Protein AF-A0A928DD08-F1 (afdb_monomer_lite)

Structure (mmCIF, N/CA/C/O backbone):
data_AF-A0A928DD08-F1
#
_entry.id   AF-A0A928DD08-F1
#
loop_
_atom_site.group_PDB
_atom_site.id
_atom_site.type_symbol
_atom_site.label_atom_id
_atom_site.label_alt_id
_atom_site.label_comp_id
_atom_site.label_asym_id
_atom_site.label_entity_id
_atom_site.label_seq_id
_atom_site.pdbx_PDB_ins_code
_atom_site.Cartn_x
_atom_site.Cartn_y
_atom_site.Cartn_z
_atom_site.occupancy
_atom_site.B_iso_or_equiv
_atom_site.auth_seq_id
_atom_site.auth_comp_id
_atom_site.auth_asym_id
_atom_site.auth_atom_id
_atom_site.pdbx_PDB_model_num
ATOM 1 N N . MET A 1 1 ? 65.659 38.215 -66.367 1.00 50.38 1 MET A N 1
ATOM 2 C CA . MET A 1 1 ? 64.239 37.956 -66.703 1.00 50.38 1 MET A CA 1
ATOM 3 C C . MET A 1 1 ? 63.686 36.902 -65.748 1.00 50.38 1 MET A C 1
ATOM 5 O O . MET A 1 1 ? 64.280 35.831 -65.693 1.00 50.38 1 MET A O 1
ATOM 9 N N . PRO A 1 2 ? 62.634 37.172 -64.952 1.00 56.41 2 PRO A N 1
ATOM 10 C CA . PRO A 1 2 ? 62.111 36.188 -64.003 1.00 56.41 2 PRO A CA 1
ATOM 11 C C . PRO A 1 2 ? 61.145 35.198 -64.681 1.00 56.41 2 PRO A C 1
ATOM 13 O O . PRO A 1 2 ? 60.232 35.598 -65.403 1.00 56.41 2 PRO A O 1
ATOM 16 N N . LYS A 1 3 ? 61.335 33.893 -64.435 1.00 54.06 3 LYS A N 1
ATOM 17 C CA . LYS A 1 3 ? 60.410 32.819 -64.839 1.00 54.06 3 LYS A CA 1
ATOM 18 C C . LYS A 1 3 ? 59.189 32.814 -63.911 1.00 54.06 3 LYS A C 1
ATOM 20 O O . LYS A 1 3 ? 59.331 32.631 -62.706 1.00 54.06 3 LYS A O 1
ATOM 25 N N . ARG A 1 4 ? 57.988 32.979 -64.480 1.00 55.28 4 ARG A N 1
ATOM 26 C CA . ARG A 1 4 ? 56.705 32.749 -63.792 1.00 55.28 4 ARG A CA 1
ATOM 27 C C . ARG A 1 4 ? 56.568 31.263 -63.454 1.00 55.28 4 ARG A C 1
ATOM 29 O O . ARG A 1 4 ? 56.527 30.432 -64.356 1.00 55.28 4 ARG A O 1
ATOM 36 N N . ILE A 1 5 ? 56.458 30.950 -62.169 1.00 58.19 5 ILE A N 1
ATOM 37 C CA . ILE A 1 5 ? 56.041 29.632 -61.683 1.00 58.19 5 ILE A CA 1
ATOM 38 C C . ILE A 1 5 ? 54.526 29.541 -61.906 1.00 58.19 5 ILE A C 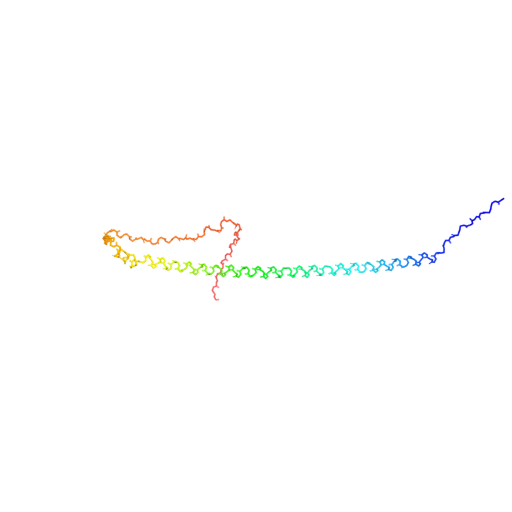1
ATOM 40 O O . ILE A 1 5 ? 53.764 30.332 -61.350 1.00 58.19 5 ILE A O 1
ATOM 44 N N . SER A 1 6 ? 54.090 28.633 -62.777 1.00 59.03 6 SER A N 1
ATOM 45 C CA . SER A 1 6 ? 52.675 28.344 -62.999 1.00 59.03 6 SER A CA 1
ATOM 46 C C . SER A 1 6 ? 52.091 27.612 -61.790 1.00 59.03 6 SER A C 1
ATOM 48 O O . SER A 1 6 ? 52.703 26.712 -61.216 1.00 59.03 6 SER A O 1
ATOM 50 N N . SER A 1 7 ? 50.891 28.021 -61.383 1.00 62.44 7 SER A N 1
ATOM 51 C CA . SER A 1 7 ? 50.151 27.429 -60.275 1.00 62.44 7 SER A CA 1
ATOM 52 C C . SER A 1 7 ? 49.727 25.998 -60.612 1.00 62.44 7 SER A C 1
ATOM 54 O O . SER A 1 7 ? 48.925 25.753 -61.515 1.00 62.44 7 SER A O 1
ATOM 56 N N . ILE A 1 8 ? 50.259 25.037 -59.861 1.00 64.25 8 ILE A N 1
ATOM 57 C CA . ILE A 1 8 ? 49.841 23.636 -59.909 1.00 64.25 8 ILE A CA 1
ATOM 58 C C . ILE A 1 8 ? 48.438 23.564 -59.293 1.00 64.25 8 ILE A C 1
ATOM 60 O O . ILE A 1 8 ? 48.284 23.586 -58.072 1.00 64.25 8 ILE A O 1
ATOM 64 N N . LYS A 1 9 ? 47.391 23.519 -60.127 1.00 64.62 9 LYS A N 1
ATOM 65 C CA . LYS A 1 9 ? 46.029 23.234 -59.652 1.00 64.62 9 LYS A CA 1
ATOM 66 C C . LYS A 1 9 ? 45.977 21.789 -59.135 1.00 64.62 9 LYS A C 1
ATOM 68 O O . LYS A 1 9 ? 46.362 20.878 -59.872 1.00 64.62 9 LYS A O 1
ATOM 73 N N . PRO A 1 10 ? 45.500 21.542 -57.902 1.00 59.12 10 PRO A N 1
ATOM 74 C CA . PRO A 1 10 ? 45.360 20.186 -57.394 1.00 59.12 10 PRO A CA 1
ATOM 75 C C . PRO A 1 10 ? 44.323 19.403 -58.212 1.00 59.12 10 PRO A C 1
ATOM 77 O O . PRO A 1 10 ? 43.283 19.922 -58.615 1.00 59.12 10 PRO A O 1
ATOM 80 N N . ARG A 1 11 ? 44.632 18.129 -58.458 1.00 55.44 11 ARG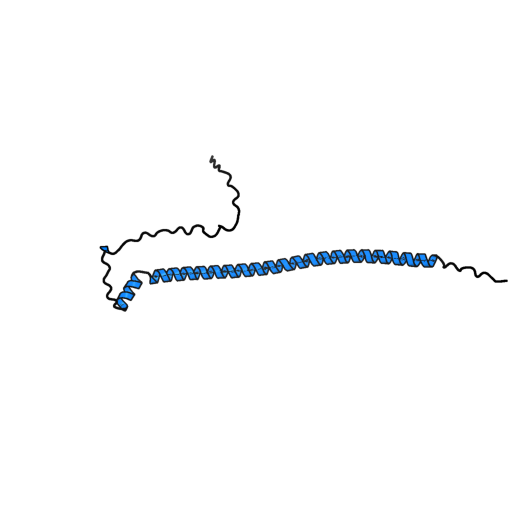 A N 1
ATOM 81 C CA . ARG A 1 11 ? 43.861 17.178 -59.270 1.00 55.44 11 ARG A CA 1
ATOM 82 C C . ARG A 1 11 ? 42.457 16.959 -58.678 1.00 55.44 11 ARG A C 1
ATOM 84 O O . ARG A 1 11 ? 42.316 16.328 -57.630 1.00 55.44 11 ARG A O 1
ATOM 91 N N . GLU A 1 12 ? 41.415 17.438 -59.362 1.00 59.62 12 GLU A N 1
ATOM 92 C CA . GLU A 1 12 ? 40.015 17.423 -58.887 1.00 59.62 12 GLU A CA 1
ATOM 93 C C . GLU A 1 12 ? 39.455 16.033 -58.535 1.00 59.62 12 GLU A C 1
ATOM 95 O O . GLU A 1 12 ? 38.521 15.917 -57.738 1.00 59.62 12 GLU A O 1
ATOM 100 N N . SER A 1 13 ? 40.038 14.958 -59.072 1.00 62.94 13 SER A N 1
ATOM 101 C CA . SER A 1 13 ? 39.621 13.586 -58.764 1.00 62.94 13 SER A CA 1
ATOM 102 C C . SER A 1 13 ? 39.810 13.222 -57.285 1.00 62.94 13 SER A C 1
ATOM 104 O O . SER A 1 13 ? 39.028 12.445 -56.745 1.00 62.94 13 SER A O 1
ATOM 106 N N . ASN A 1 14 ? 40.793 13.824 -56.603 1.00 58.78 14 ASN A N 1
ATOM 107 C CA . ASN A 1 14 ? 41.058 13.583 -55.180 1.00 58.78 14 ASN A CA 1
ATOM 108 C C . ASN A 1 14 ? 40.045 14.301 -54.260 1.00 58.78 14 ASN A C 1
ATOM 110 O O . ASN A 1 14 ? 39.719 13.815 -53.180 1.00 58.78 14 ASN A O 1
ATOM 114 N N . LEU A 1 15 ? 39.490 15.436 -54.704 1.00 60.56 15 LEU A N 1
ATOM 115 C CA . LEU A 1 15 ? 38.443 16.169 -53.978 1.00 60.56 15 LEU A CA 1
ATOM 116 C C . LEU A 1 15 ? 37.069 15.498 -54.106 1.00 60.56 15 LEU A C 1
ATOM 118 O O . LEU A 1 15 ? 36.293 15.514 -53.151 1.00 60.56 15 LEU A O 1
ATOM 122 N N . LYS A 1 16 ? 36.768 14.887 -55.261 1.00 60.28 16 LYS A N 1
ATOM 123 C CA . LYS A 1 16 ? 35.513 14.144 -55.469 1.00 60.28 16 LYS A CA 1
ATOM 124 C C . LYS A 1 16 ? 35.449 12.872 -54.614 1.00 60.28 16 LYS A C 1
ATOM 126 O O . LYS A 1 16 ? 34.422 12.642 -53.986 1.00 60.28 16 LYS A O 1
ATOM 131 N N . GLY A 1 17 ? 36.552 12.122 -54.503 1.00 63.59 17 GLY A N 1
ATOM 132 C CA . GLY A 1 17 ? 36.637 10.937 -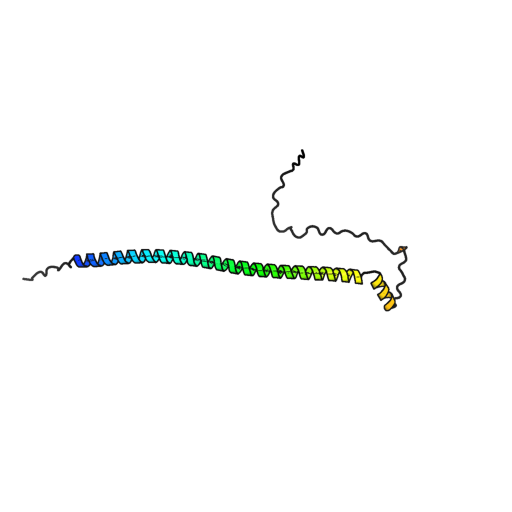53.634 1.00 63.59 17 GLY A CA 1
ATOM 133 C C . GLY A 1 17 ? 36.401 11.256 -52.153 1.00 63.59 17 GLY A C 1
ATOM 134 O O . GLY A 1 17 ? 35.563 10.624 -51.515 1.00 63.59 17 GLY A O 1
ATOM 135 N N . LYS A 1 18 ? 37.041 12.313 -51.633 1.00 63.41 18 LYS A N 1
ATOM 136 C CA . LYS A 1 18 ? 36.839 12.767 -50.244 1.00 63.41 18 LYS A CA 1
ATOM 137 C C . LYS A 1 18 ? 35.411 13.260 -49.978 1.00 63.41 18 LYS A C 1
ATOM 139 O O . LYS A 1 18 ? 34.825 12.914 -48.958 1.00 63.41 18 LYS A O 1
ATOM 144 N N . LYS A 1 19 ? 34.810 14.015 -50.909 1.00 64.75 19 LYS A N 1
ATOM 145 C CA . LYS A 1 19 ? 33.410 14.469 -50.785 1.00 64.75 19 LYS A CA 1
ATOM 146 C C . LYS A 1 19 ? 32.408 13.311 -50.811 1.00 64.75 19 LYS A C 1
ATOM 148 O O . LYS A 1 19 ? 31.393 13.369 -50.121 1.00 64.75 19 LYS A O 1
ATOM 153 N N . GLN A 1 20 ? 32.676 12.269 -51.595 1.00 67.00 20 GLN A N 1
ATOM 154 C CA . GLN A 1 20 ? 31.807 11.097 -51.681 1.00 67.00 20 GLN A CA 1
ATOM 155 C C . GLN A 1 20 ? 31.881 10.235 -50.410 1.00 67.00 20 GLN A C 1
ATOM 157 O O . GLN A 1 20 ? 30.844 9.786 -49.930 1.00 67.00 20 GLN A O 1
ATOM 162 N N . GLU A 1 21 ? 33.070 10.084 -49.820 1.00 74.00 21 GLU A N 1
ATOM 163 C CA . GLU A 1 21 ? 33.275 9.387 -48.542 1.00 74.00 21 GLU A CA 1
ATOM 164 C C . GLU A 1 21 ? 32.652 10.135 -47.346 1.00 74.00 21 GLU A C 1
ATOM 166 O O . GLU A 1 21 ? 32.062 9.525 -46.455 1.00 74.00 21 GLU A O 1
ATOM 171 N N . GLU A 1 22 ? 32.722 11.469 -47.321 1.00 78.25 22 GLU A N 1
ATOM 172 C CA . GLU A 1 22 ? 32.048 12.261 -46.284 1.00 78.25 22 GLU A CA 1
ATOM 173 C C . GLU A 1 22 ? 30.521 12.189 -46.382 1.00 78.25 22 GLU A C 1
ATOM 175 O O . GLU A 1 22 ? 29.838 12.145 -45.356 1.00 78.25 22 GLU A O 1
ATOM 180 N N . ASN A 1 23 ? 29.970 12.168 -47.598 1.00 81.44 23 ASN A N 1
ATOM 181 C CA . ASN A 1 23 ? 28.524 12.077 -47.800 1.00 81.44 23 ASN A CA 1
ATOM 182 C C . ASN A 1 23 ? 27.967 10.716 -47.369 1.00 81.44 23 ASN A C 1
ATOM 184 O O . ASN A 1 23 ? 26.919 10.670 -46.724 1.00 81.44 23 ASN A O 1
ATOM 188 N N . THR A 1 24 ? 28.668 9.615 -47.653 1.00 80.38 24 THR A N 1
ATOM 189 C CA . THR A 1 24 ? 28.253 8.287 -47.177 1.00 80.38 24 THR A CA 1
ATOM 190 C C . THR A 1 24 ? 28.357 8.185 -45.658 1.00 80.38 24 THR A C 1
ATOM 192 O O . THR A 1 24 ? 27.416 7.715 -45.021 1.00 80.38 24 THR A O 1
ATOM 195 N N . LYS A 1 25 ? 29.425 8.712 -45.045 1.00 84.81 25 LYS A N 1
ATOM 196 C CA . LYS A 1 25 ? 29.563 8.779 -43.579 1.00 84.81 25 LYS A CA 1
ATOM 197 C C . LYS A 1 25 ? 28.425 9.564 -42.921 1.00 84.81 25 LYS A C 1
ATOM 199 O O . LYS A 1 25 ? 27.839 9.070 -41.965 1.00 84.81 25 LYS A O 1
ATOM 204 N N . LYS A 1 26 ? 28.064 10.740 -43.448 1.00 88.81 26 LYS A N 1
ATOM 205 C CA . LYS A 1 26 ? 26.938 11.556 -42.942 1.00 88.81 26 LYS A CA 1
ATOM 206 C C . LYS A 1 26 ? 25.588 10.847 -43.069 1.00 88.81 26 LYS A C 1
ATOM 208 O O . LYS A 1 26 ? 24.732 10.982 -42.197 1.00 88.81 26 LYS A O 1
ATOM 213 N N . TRP A 1 27 ? 25.396 10.082 -44.141 1.00 87.12 27 TRP A N 1
ATOM 214 C CA . TRP A 1 27 ? 24.186 9.287 -44.329 1.00 87.12 27 TRP A CA 1
ATOM 215 C C . TRP A 1 27 ? 24.082 8.163 -43.290 1.00 87.12 27 TRP A C 1
ATOM 217 O O . TRP A 1 27 ? 23.057 8.041 -42.618 1.00 87.12 27 TRP A O 1
ATOM 227 N N . TYR A 1 28 ? 25.169 7.413 -43.081 1.00 89.81 28 TYR A N 1
ATOM 228 C CA . TYR A 1 28 ? 25.224 6.367 -42.058 1.00 89.81 28 TYR A CA 1
ATOM 229 C C . TYR A 1 28 ? 25.042 6.926 -40.644 1.00 89.81 28 TYR A C 1
ATOM 231 O O . TYR A 1 28 ? 24.242 6.389 -39.879 1.00 89.81 28 TYR A O 1
ATOM 239 N N . THR A 1 29 ? 25.716 8.023 -40.284 1.00 90.69 29 THR A N 1
ATOM 240 C CA . THR A 1 29 ? 25.557 8.621 -38.949 1.00 90.69 29 THR A CA 1
ATOM 241 C C . THR A 1 29 ? 24.136 9.125 -38.716 1.00 90.69 29 THR A C 1
ATOM 243 O O . THR A 1 29 ? 23.603 8.926 -37.629 1.00 90.69 29 THR A O 1
ATOM 246 N N . SER A 1 30 ? 23.481 9.703 -39.728 1.00 89.81 30 SER A N 1
ATOM 247 C CA . SER A 1 30 ? 22.074 10.108 -39.632 1.00 89.81 30 SER A CA 1
ATOM 248 C C . SER A 1 30 ? 21.137 8.911 -39.433 1.00 89.81 30 SER A C 1
ATOM 250 O O . SER A 1 30 ? 20.217 8.976 -38.615 1.00 89.81 30 SER A O 1
ATOM 252 N N . PHE A 1 31 ? 21.390 7.800 -40.130 1.00 92.94 31 PHE A N 1
ATOM 253 C CA . PHE A 1 31 ? 20.611 6.571 -39.988 1.00 92.94 31 PHE A CA 1
ATOM 254 C C . PHE A 1 31 ? 20.749 5.961 -38.586 1.00 92.94 31 PHE A C 1
ATOM 256 O O . PHE A 1 31 ? 19.744 5.725 -37.914 1.00 92.94 31 PHE A O 1
ATOM 263 N N . PHE A 1 32 ? 21.982 5.781 -38.102 1.00 93.44 32 PHE A N 1
ATOM 264 C CA . PHE A 1 32 ? 22.226 5.246 -36.761 1.00 93.44 32 PHE A CA 1
ATOM 265 C C . PHE A 1 32 ? 21.736 6.186 -35.660 1.00 93.44 32 PHE A C 1
ATOM 267 O O . PHE A 1 32 ? 21.174 5.711 -34.679 1.00 93.44 32 PHE A O 1
ATOM 274 N N . ALA A 1 33 ? 21.859 7.505 -35.831 1.00 93.50 33 ALA A N 1
ATOM 275 C CA . ALA A 1 33 ? 21.313 8.468 -34.877 1.00 93.50 33 ALA A CA 1
ATOM 276 C C . ALA A 1 33 ? 19.789 8.332 -34.740 1.00 93.50 33 ALA A C 1
ATOM 278 O O . ALA A 1 33 ? 19.272 8.315 -33.625 1.00 93.50 33 ALA A O 1
ATOM 279 N N . ARG A 1 34 ? 19.063 8.168 -35.856 1.00 94.06 34 ARG A N 1
ATOM 280 C CA . ARG A 1 34 ? 17.609 7.922 -35.834 1.00 94.06 34 ARG A CA 1
ATOM 281 C C . ARG A 1 34 ? 17.260 6.590 -35.173 1.00 94.06 34 ARG A C 1
ATOM 283 O O . ARG A 1 34 ? 16.301 6.528 -34.409 1.00 94.06 34 ARG A O 1
ATOM 290 N N . LEU A 1 35 ? 18.037 5.543 -35.441 1.00 95.00 35 LEU A N 1
ATOM 291 C CA . LEU A 1 35 ? 17.819 4.215 -34.868 1.00 95.00 35 LEU A CA 1
ATOM 292 C C . LEU A 1 35 ? 18.060 4.215 -33.351 1.00 95.00 35 LEU A C 1
ATOM 294 O O . LEU A 1 35 ? 17.221 3.728 -32.598 1.00 95.00 35 LEU A O 1
ATOM 298 N N . ILE A 1 36 ? 19.149 4.839 -32.896 1.00 96.19 36 ILE A N 1
ATOM 299 C CA . ILE A 1 36 ? 19.454 5.025 -31.471 1.00 96.19 36 ILE A CA 1
ATOM 300 C C . ILE A 1 36 ? 18.358 5.849 -30.796 1.00 96.19 36 ILE A C 1
ATOM 302 O O . ILE A 1 36 ? 17.898 5.480 -29.721 1.00 96.19 36 ILE A O 1
ATOM 306 N N . PHE A 1 37 ? 17.890 6.926 -31.430 1.00 96.19 37 PHE A N 1
ATOM 307 C CA . PHE A 1 37 ? 16.803 7.738 -30.887 1.00 96.19 37 PHE A CA 1
ATOM 308 C C . PHE A 1 37 ? 15.519 6.919 -30.682 1.00 96.19 37 PHE A C 1
ATOM 310 O O . PHE A 1 37 ? 14.929 6.962 -29.604 1.00 96.19 37 PHE A O 1
ATOM 317 N N . MET A 1 38 ? 15.125 6.109 -31.669 1.00 95.56 38 MET A N 1
ATOM 318 C CA . MET A 1 38 ? 13.968 5.213 -31.538 1.00 95.56 38 MET A CA 1
ATOM 319 C C . MET A 1 38 ? 14.175 4.154 -30.451 1.00 95.56 38 MET A C 1
ATOM 321 O O . MET A 1 38 ? 13.267 3.905 -29.660 1.00 95.56 38 MET A O 1
ATOM 325 N N . ALA A 1 39 ? 15.374 3.576 -30.356 1.00 95.25 39 ALA A N 1
ATOM 326 C CA . ALA A 1 39 ? 15.708 2.619 -29.307 1.00 95.25 39 ALA A CA 1
ATOM 327 C C . ALA A 1 39 ? 15.614 3.248 -27.906 1.00 95.25 39 ALA A C 1
ATOM 329 O O . ALA A 1 39 ? 15.040 2.645 -27.002 1.00 95.25 39 ALA A O 1
ATOM 330 N N . ILE A 1 40 ? 16.100 4.482 -27.731 1.00 96.25 40 ILE A N 1
ATOM 331 C CA . ILE A 1 40 ? 15.986 5.223 -26.468 1.00 96.25 40 ILE A CA 1
ATOM 332 C C . ILE A 1 40 ? 14.516 5.438 -26.105 1.00 96.25 40 ILE A C 1
ATOM 334 O O . ILE A 1 40 ? 14.139 5.173 -24.966 1.00 96.25 40 ILE A O 1
ATOM 338 N N . LEU A 1 41 ? 13.672 5.864 -27.049 1.00 95.81 41 LEU A N 1
ATOM 339 C CA . LEU A 1 41 ? 12.244 6.068 -26.785 1.00 95.81 41 LEU A CA 1
ATOM 340 C C . LEU A 1 41 ? 11.545 4.781 -26.334 1.00 95.81 41 LEU A C 1
ATOM 342 O O . LEU A 1 41 ? 10.762 4.808 -25.385 1.00 95.81 41 LEU A O 1
ATOM 346 N N . ILE A 1 42 ? 11.861 3.649 -26.968 1.00 94.69 42 ILE A N 1
ATOM 347 C CA . ILE A 1 42 ? 11.320 2.341 -26.581 1.00 94.69 42 ILE A CA 1
ATOM 348 C C . ILE A 1 42 ? 11.789 1.969 -25.170 1.00 94.69 42 ILE A C 1
ATOM 350 O O . ILE A 1 42 ? 10.969 1.598 -24.331 1.00 94.69 42 ILE A O 1
ATOM 354 N N . CYS A 1 43 ? 13.080 2.125 -24.872 1.00 95.50 43 CYS A N 1
ATOM 355 C CA . CYS A 1 43 ? 13.620 1.869 -23.537 1.00 95.50 43 CYS A CA 1
ATOM 356 C C . CYS A 1 43 ? 12.963 2.755 -22.472 1.00 95.50 43 CYS A C 1
ATOM 358 O O . CYS A 1 43 ? 12.628 2.271 -21.393 1.00 95.50 43 CYS A O 1
ATOM 360 N N . VAL A 1 44 ? 12.743 4.040 -22.761 1.00 96.00 44 VAL A N 1
ATOM 361 C CA . VAL A 1 44 ? 12.045 4.961 -21.853 1.00 96.00 44 VAL A CA 1
ATOM 362 C C . VAL A 1 44 ? 10.610 4.492 -21.614 1.00 96.00 44 VAL A C 1
ATOM 364 O O . VAL A 1 44 ? 10.199 4.378 -20.462 1.00 96.00 44 VAL A O 1
ATOM 367 N N . ALA A 1 45 ? 9.866 4.144 -22.667 1.00 95.38 45 ALA A N 1
ATOM 368 C CA . ALA A 1 45 ? 8.495 3.652 -22.538 1.00 95.38 45 ALA A CA 1
ATOM 369 C C . ALA A 1 45 ? 8.410 2.365 -21.696 1.00 95.38 45 ALA A C 1
ATOM 371 O O . ALA A 1 45 ? 7.536 2.237 -20.835 1.00 95.38 45 ALA A O 1
ATOM 372 N N . VAL A 1 46 ? 9.341 1.429 -21.896 1.00 95.62 46 VAL A N 1
ATOM 373 C CA . VAL A 1 46 ? 9.413 0.184 -21.118 1.00 95.62 46 VAL A CA 1
ATOM 374 C C . VAL A 1 46 ? 9.775 0.462 -19.658 1.00 95.62 46 VAL A C 1
ATOM 376 O O . VAL A 1 46 ? 9.113 -0.067 -18.768 1.00 95.62 46 VAL A O 1
ATOM 379 N N . ASN A 1 47 ? 10.756 1.328 -19.393 1.00 95.62 47 ASN A N 1
ATOM 380 C CA . ASN A 1 47 ? 11.128 1.715 -18.030 1.00 95.62 47 ASN A CA 1
ATOM 381 C C . ASN A 1 47 ? 9.966 2.378 -17.287 1.00 95.62 47 ASN A C 1
ATOM 383 O O . ASN A 1 47 ? 9.695 2.027 -16.142 1.00 95.62 47 ASN A O 1
ATOM 387 N N . ILE A 1 48 ? 9.238 3.281 -17.951 1.00 94.12 48 ILE A N 1
ATOM 388 C CA . ILE A 1 48 ? 8.034 3.903 -17.394 1.00 94.12 48 ILE A CA 1
ATOM 389 C C . ILE A 1 48 ? 7.007 2.825 -17.039 1.00 94.12 48 ILE A C 1
ATOM 391 O O . ILE A 1 48 ? 6.490 2.808 -15.924 1.00 94.12 48 ILE A O 1
ATOM 395 N N . ARG A 1 49 ? 6.740 1.881 -17.949 1.00 93.94 49 ARG A N 1
ATOM 396 C CA . ARG A 1 49 ? 5.785 0.794 -17.699 1.00 93.94 49 ARG A CA 1
ATOM 397 C C . ARG A 1 49 ? 6.189 -0.069 -16.503 1.00 93.94 49 ARG A C 1
ATOM 399 O O . ARG A 1 49 ? 5.340 -0.358 -15.665 1.00 93.94 49 ARG A O 1
ATOM 406 N N . ILE A 1 50 ? 7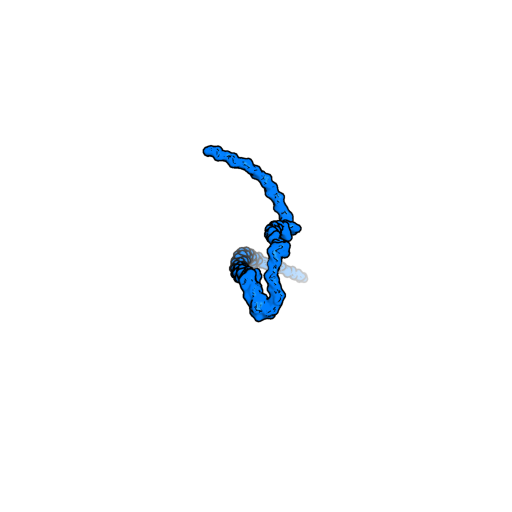.457 -0.467 -16.416 1.00 92.69 50 ILE A N 1
ATOM 407 C CA . ILE A 1 50 ? 7.977 -1.259 -15.292 1.00 92.69 50 ILE A CA 1
ATOM 408 C C . ILE A 1 50 ? 7.839 -0.471 -13.987 1.00 92.69 50 ILE A C 1
ATOM 410 O O . ILE A 1 50 ? 7.338 -1.011 -13.004 1.00 92.69 50 ILE A O 1
ATOM 414 N N . TYR A 1 51 ? 8.207 0.811 -13.997 1.00 94.62 51 TYR A N 1
ATOM 415 C CA . TYR A 1 51 ? 8.111 1.690 -12.836 1.00 94.62 51 TYR A CA 1
ATOM 416 C C . TYR A 1 51 ? 6.672 1.817 -12.320 1.00 94.62 51 TYR A C 1
ATOM 418 O O . TYR A 1 51 ? 6.423 1.641 -11.127 1.00 94.62 51 TYR A O 1
ATOM 426 N N . TYR A 1 52 ? 5.710 2.070 -13.213 1.00 93.25 52 TYR A N 1
ATOM 427 C CA . TYR A 1 52 ? 4.297 2.134 -12.838 1.00 93.25 52 TYR A CA 1
ATOM 428 C C . TYR A 1 52 ? 3.779 0.794 -12.325 1.00 93.25 52 TYR A C 1
ATOM 430 O O . TYR A 1 52 ? 3.027 0.778 -11.357 1.00 93.25 52 TYR A O 1
ATOM 438 N N . ASN A 1 53 ? 4.195 -0.322 -12.928 1.00 93.69 53 ASN A N 1
ATOM 439 C CA . ASN A 1 53 ? 3.756 -1.643 -12.492 1.00 93.69 53 ASN A CA 1
ATOM 440 C C . ASN A 1 53 ? 4.271 -1.977 -11.083 1.00 93.69 53 ASN A C 1
ATOM 442 O O . ASN A 1 53 ? 3.506 -2.428 -10.237 1.00 93.69 53 ASN A O 1
ATOM 446 N N . GLN A 1 54 ? 5.542 -1.675 -10.801 1.00 91.25 54 GLN A N 1
ATOM 447 C CA . GLN A 1 54 ? 6.127 -1.835 -9.466 1.00 91.25 54 GLN A CA 1
ATOM 448 C C . GLN A 1 54 ? 5.430 -0.945 -8.432 1.00 91.25 54 GLN A C 1
ATOM 450 O O . GLN A 1 54 ? 5.082 -1.406 -7.348 1.00 91.25 54 GLN A O 1
ATOM 455 N N . ARG A 1 55 ? 5.182 0.327 -8.770 1.00 92.12 55 ARG A N 1
ATOM 456 C CA . ARG A 1 55 ? 4.441 1.254 -7.903 1.00 92.12 55 ARG A CA 1
ATOM 457 C C . ARG A 1 55 ? 3.018 0.770 -7.638 1.00 92.12 55 ARG A C 1
ATOM 459 O O . ARG A 1 55 ? 2.588 0.810 -6.494 1.00 92.12 55 ARG A O 1
ATOM 466 N N . ALA A 1 56 ? 2.308 0.297 -8.658 1.00 89.19 56 ALA A N 1
ATOM 467 C CA . ALA A 1 56 ? 0.953 -0.222 -8.505 1.00 89.19 56 ALA A CA 1
ATOM 468 C C . ALA A 1 56 ? 0.914 -1.446 -7.578 1.00 89.19 56 ALA A C 1
ATOM 470 O O . ALA A 1 56 ? 0.041 -1.535 -6.720 1.00 89.19 56 ALA A O 1
ATOM 471 N N . GLU A 1 57 ? 1.883 -2.356 -7.698 1.00 92.19 57 GLU A N 1
ATOM 472 C CA . GLU A 1 57 ? 1.978 -3.511 -6.804 1.00 92.19 57 GLU A CA 1
ATOM 473 C C . GLU A 1 57 ? 2.247 -3.093 -5.351 1.00 92.19 57 GLU A C 1
ATOM 475 O O . GLU A 1 57 ? 1.597 -3.601 -4.438 1.00 92.19 57 GLU A O 1
ATOM 480 N N . LEU A 1 58 ? 3.160 -2.141 -5.128 1.00 93.62 58 LEU A N 1
ATOM 481 C CA . LEU A 1 58 ? 3.440 -1.610 -3.791 1.00 93.62 58 LEU A CA 1
ATOM 482 C C . LEU A 1 58 ? 2.206 -0.946 -3.174 1.00 93.62 58 LEU A C 1
ATOM 484 O O . LEU A 1 58 ? 1.850 -1.273 -2.044 1.00 93.62 58 LEU A O 1
ATOM 488 N N . LEU A 1 59 ? 1.515 -0.085 -3.929 1.00 92.00 59 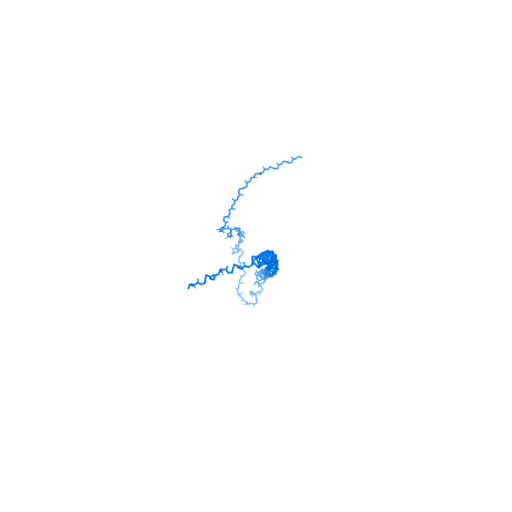LEU A N 1
ATOM 489 C CA . LEU A 1 59 ? 0.288 0.562 -3.461 1.00 92.00 59 LEU A CA 1
ATOM 490 C C . LEU A 1 59 ? -0.795 -0.469 -3.125 1.00 92.00 59 LEU A C 1
ATOM 492 O O . LEU A 1 59 ? -1.443 -0.354 -2.092 1.00 92.00 59 LEU A O 1
ATOM 496 N N . ASN A 1 60 ? -0.970 -1.506 -3.946 1.00 93.12 60 ASN A N 1
ATOM 497 C CA . ASN A 1 60 ? -1.945 -2.561 -3.665 1.00 93.12 60 ASN A CA 1
ATOM 498 C C . ASN A 1 60 ? -1.618 -3.327 -2.377 1.00 93.12 60 ASN A C 1
ATOM 500 O O . ASN A 1 60 ? -2.524 -3.660 -1.615 1.00 93.12 60 ASN A O 1
ATOM 504 N N . ARG A 1 61 ? -0.333 -3.587 -2.104 1.00 93.56 61 ARG A N 1
ATOM 505 C CA . ARG A 1 61 ? 0.096 -4.215 -0.844 1.00 93.56 61 ARG A CA 1
ATOM 506 C C . ARG A 1 61 ? -0.162 -3.310 0.357 1.00 93.56 61 ARG A C 1
ATOM 508 O O . ARG A 1 61 ? -0.607 -3.797 1.392 1.00 93.56 61 ARG A O 1
ATOM 515 N N . GLU A 1 62 ? 0.100 -2.012 0.226 1.00 94.88 62 GLU A N 1
ATOM 516 C CA . GLU A 1 62 ? -0.198 -1.035 1.278 1.00 94.88 62 GLU A CA 1
ATOM 517 C C . GLU A 1 62 ? -1.701 -0.951 1.552 1.00 94.88 62 GLU A C 1
ATOM 519 O O . GLU A 1 62 ? -2.104 -1.019 2.711 1.00 94.88 62 GLU A O 1
ATOM 524 N N . ILE A 1 63 ? -2.530 -0.899 0.505 1.00 92.25 63 ILE A N 1
ATOM 525 C CA . ILE A 1 63 ? -3.994 -0.904 0.627 1.00 92.25 63 ILE A CA 1
ATOM 526 C C . ILE A 1 63 ? -4.465 -2.159 1.364 1.00 92.25 63 ILE A C 1
ATOM 528 O O . ILE A 1 63 ? -5.209 -2.043 2.334 1.00 92.25 63 ILE A O 1
ATOM 532 N N . ALA A 1 64 ? -3.984 -3.340 0.969 1.00 93.88 64 ALA A N 1
ATOM 533 C CA . ALA A 1 64 ? -4.355 -4.595 1.621 1.00 93.88 64 ALA A CA 1
ATOM 534 C C . ALA A 1 64 ? -3.936 -4.638 3.104 1.00 93.88 64 ALA A C 1
ATOM 536 O O . ALA A 1 64 ? -4.670 -5.149 3.947 1.00 93.88 64 ALA A O 1
ATOM 537 N N . ASN A 1 65 ? -2.770 -4.081 3.445 1.00 96.38 65 ASN A N 1
ATOM 538 C CA . ASN A 1 65 ? -2.315 -3.998 4.834 1.00 96.38 65 ASN A CA 1
ATOM 539 C C . ASN A 1 65 ? -3.186 -3.039 5.662 1.00 96.38 65 ASN A C 1
ATOM 541 O O . ASN A 1 65 ? -3.565 -3.356 6.787 1.00 96.38 65 ASN A O 1
ATOM 545 N N . VAL A 1 66 ? -3.545 -1.883 5.100 1.00 95.19 66 VAL A N 1
ATOM 546 C CA . VAL A 1 66 ? -4.449 -0.930 5.760 1.00 95.19 66 VAL A CA 1
ATOM 547 C C . VAL A 1 66 ? -5.837 -1.541 5.952 1.00 95.19 66 VAL A C 1
ATOM 549 O O . VAL A 1 66 ? -6.402 -1.426 7.035 1.00 95.19 66 VAL A O 1
ATOM 552 N N . GLU A 1 67 ? -6.369 -2.238 4.949 1.00 95.12 67 GLU A N 1
ATOM 553 C CA . GLU A 1 67 ? -7.660 -2.929 5.041 1.00 95.12 67 GLU A CA 1
ATOM 554 C C . GLU A 1 67 ? -7.659 -3.991 6.148 1.00 95.12 67 GLU A C 1
ATOM 556 O O . GLU A 1 67 ? -8.588 -4.053 6.955 1.00 95.12 67 GLU A O 1
ATOM 561 N N . TYR A 1 68 ? -6.577 -4.766 6.255 1.00 96.00 68 TYR A N 1
ATOM 562 C CA . TYR A 1 68 ? -6.401 -5.719 7.346 1.00 96.00 68 TYR A CA 1
ATOM 563 C C . TYR A 1 68 ? -6.409 -5.034 8.720 1.00 96.00 68 TYR A C 1
ATOM 565 O O . TYR A 1 68 ? -7.092 -5.493 9.635 1.00 96.00 68 TYR A O 1
ATOM 573 N N . GLN A 1 69 ? -5.690 -3.917 8.867 1.00 95.44 69 GLN A N 1
ATOM 574 C CA . GLN A 1 69 ? -5.647 -3.165 10.124 1.00 95.44 69 GLN A CA 1
ATOM 575 C C . GLN A 1 69 ? -7.013 -2.589 10.503 1.00 95.44 69 GLN A C 1
ATOM 577 O O . GLN A 1 69 ? -7.391 -2.653 11.669 1.00 95.44 69 GLN A O 1
ATOM 582 N N . ILE A 1 70 ? -7.767 -2.061 9.535 1.00 94.31 70 ILE A N 1
ATOM 583 C CA . ILE A 1 70 ? -9.132 -1.566 9.766 1.00 94.31 70 ILE A CA 1
ATOM 584 C C . ILE A 1 70 ? -10.013 -2.697 10.294 1.00 94.31 70 ILE A C 1
ATOM 586 O O . ILE A 1 70 ? -10.686 -2.538 11.307 1.00 94.31 70 ILE A O 1
ATOM 590 N N . HIS A 1 71 ? -9.961 -3.857 9.646 1.00 95.44 71 HIS A N 1
ATOM 591 C CA . HIS A 1 71 ? -10.774 -4.995 10.043 1.00 95.44 71 HIS A CA 1
ATOM 592 C C . HIS A 1 71 ? -10.403 -5.539 11.433 1.00 95.44 71 HIS A C 1
ATOM 594 O O . HIS A 1 71 ? -11.280 -5.956 12.191 1.00 95.44 71 HIS A O 1
ATOM 600 N N . GLU A 1 72 ? -9.120 -5.519 11.800 1.00 96.62 72 GLU A N 1
ATOM 601 C CA . GLU A 1 72 ? -8.695 -5.887 13.153 1.00 96.62 72 GLU A CA 1
ATOM 602 C C . GLU A 1 72 ? -9.200 -4.878 14.195 1.00 96.62 72 GLU A C 1
ATOM 604 O O . GLU A 1 72 ? -9.770 -5.271 15.213 1.00 96.62 72 GLU A O 1
ATOM 609 N N . LEU A 1 73 ? -9.099 -3.579 13.906 1.00 94.88 73 LEU A N 1
ATOM 610 C CA . LEU A 1 73 ? -9.636 -2.530 14.774 1.00 94.88 73 LEU A CA 1
ATOM 611 C C . LEU A 1 73 ? -11.157 -2.643 14.945 1.00 94.88 73 LEU A C 1
ATOM 613 O O . LEU A 1 73 ? -11.657 -2.484 16.057 1.00 94.88 73 LEU A O 1
ATOM 617 N N . ASP A 1 74 ? -11.901 -2.965 13.887 1.00 94.44 74 ASP A N 1
ATOM 618 C CA . ASP A 1 74 ? -13.351 -3.171 13.967 1.00 94.44 74 ASP A CA 1
ATOM 619 C C . ASP A 1 74 ? -13.709 -4.336 14.900 1.00 94.44 74 ASP A C 1
ATOM 621 O O . ASP A 1 74 ? -14.631 -4.231 15.719 1.00 94.44 74 ASP A O 1
ATOM 625 N N . ARG A 1 75 ? -12.938 -5.429 14.846 1.00 95.12 75 ARG A N 1
ATOM 626 C CA . ARG A 1 75 ? -13.089 -6.560 15.773 1.00 95.12 75 ARG A CA 1
ATOM 627 C C . ARG A 1 75 ? -12.794 -6.157 17.211 1.00 95.12 75 ARG A C 1
ATOM 629 O O . ARG A 1 75 ? -13.543 -6.537 18.115 1.00 95.12 75 ARG A O 1
ATOM 636 N N . GLU A 1 76 ? -11.735 -5.385 17.441 1.00 96.06 76 GLU A N 1
ATOM 637 C CA . GLU A 1 76 ? -11.408 -4.868 18.770 1.00 96.06 76 GLU A CA 1
ATOM 638 C C . GLU A 1 76 ? -12.516 -3.960 19.310 1.00 96.06 76 GLU A C 1
ATOM 640 O O . GLU A 1 76 ? -12.925 -4.108 20.464 1.00 96.06 76 GLU A O 1
ATOM 645 N N . ILE A 1 77 ? -13.062 -3.069 18.478 1.00 92.88 77 ILE A N 1
ATOM 646 C CA . ILE A 1 77 ? -14.185 -2.195 18.839 1.00 92.88 77 ILE A CA 1
ATOM 647 C C . ILE A 1 77 ? -15.404 -3.029 19.231 1.00 92.88 77 ILE A C 1
ATOM 649 O O . ILE A 1 77 ? -16.038 -2.751 20.254 1.00 92.88 77 ILE A O 1
ATOM 653 N N . GLU A 1 78 ? -15.739 -4.061 18.457 1.00 92.62 78 GLU A N 1
ATOM 654 C CA . GLU A 1 78 ? -16.872 -4.928 18.770 1.00 92.62 78 GLU A CA 1
ATOM 655 C C . GLU A 1 78 ? -16.649 -5.696 20.080 1.00 92.62 78 GLU A C 1
ATOM 657 O O . GLU A 1 78 ? -17.555 -5.789 20.914 1.00 92.62 78 GLU A O 1
ATOM 662 N N . ASN A 1 79 ? -15.433 -6.191 20.309 1.00 95.25 79 ASN A N 1
ATOM 663 C CA . ASN A 1 79 ? -15.073 -6.877 21.544 1.00 95.25 79 ASN A CA 1
ATOM 664 C C . ASN A 1 79 ? -15.156 -5.940 22.760 1.00 95.25 79 ASN A C 1
ATOM 666 O O . ASN A 1 79 ? -15.765 -6.271 23.778 1.00 95.25 79 ASN A O 1
ATOM 670 N N . LEU A 1 80 ? -14.617 -4.725 22.645 1.00 93.50 80 LEU A N 1
ATOM 671 C CA . LEU A 1 80 ? -14.711 -3.702 23.685 1.00 93.50 80 LEU A CA 1
ATOM 672 C C . LEU A 1 80 ? -16.161 -3.302 23.953 1.00 93.50 80 LEU A C 1
ATOM 674 O O . LEU A 1 80 ? -16.541 -3.099 25.108 1.00 93.50 80 LEU A O 1
ATOM 678 N N . LYS A 1 81 ? -16.991 -3.224 22.911 1.00 92.50 81 LYS A N 1
ATOM 679 C CA . LYS A 1 81 ? -18.422 -2.959 23.049 1.00 92.50 81 LYS A CA 1
ATOM 680 C C . LYS A 1 81 ? -19.118 -4.073 23.830 1.00 92.50 81 LYS A C 1
ATOM 682 O O . LYS A 1 81 ? -19.823 -3.759 24.787 1.00 92.50 81 LYS A O 1
ATOM 687 N N . LYS A 1 82 ? -18.870 -5.343 23.496 1.00 90.25 82 LYS A N 1
ATOM 688 C CA . LYS A 1 82 ? -19.398 -6.495 24.251 1.00 90.25 82 LYS A CA 1
ATOM 689 C C . LYS A 1 82 ? -18.947 -6.453 25.706 1.00 90.25 82 LYS A C 1
ATOM 691 O O . LYS A 1 82 ? -19.775 -6.508 26.608 1.00 90.25 82 LYS A O 1
ATOM 696 N N . ARG A 1 83 ? -17.656 -6.226 25.952 1.00 88.94 83 ARG A N 1
ATOM 697 C CA . ARG A 1 83 ? -17.106 -6.138 27.311 1.00 88.94 83 ARG A CA 1
ATOM 698 C C . ARG A 1 83 ? -17.699 -4.981 28.113 1.00 88.94 83 ARG A C 1
ATOM 700 O O . ARG A 1 83 ? -17.954 -5.117 29.306 1.00 88.94 83 ARG A O 1
ATOM 707 N N . LYS A 1 84 ? -17.957 -3.841 27.469 1.00 88.88 84 LYS A N 1
ATOM 708 C CA . LYS A 1 84 ? -18.683 -2.727 28.084 1.00 88.88 84 LYS A CA 1
ATOM 709 C C . LYS A 1 84 ? -20.113 -3.133 28.434 1.00 88.88 84 LYS A C 1
ATOM 711 O O . LYS A 1 84 ? -20.555 -2.836 29.537 1.00 88.88 84 LYS A O 1
ATOM 716 N N . GLU A 1 85 ? -20.833 -3.783 27.526 1.00 87.25 85 GLU A N 1
ATOM 717 C CA . GLU A 1 85 ? -22.196 -4.268 27.781 1.00 87.25 85 GLU A CA 1
ATOM 718 C C . GLU A 1 85 ? -22.230 -5.277 28.941 1.00 87.25 85 GLU A C 1
ATOM 720 O O . GLU A 1 85 ? -23.104 -5.184 29.801 1.00 87.25 85 GLU A O 1
ATOM 725 N N . GLU A 1 86 ? -21.238 -6.164 29.040 1.00 86.06 86 GLU A N 1
ATOM 726 C CA . GLU A 1 86 ? -21.074 -7.102 30.156 1.00 86.06 86 GLU A CA 1
ATOM 727 C C . GLU A 1 86 ? -20.810 -6.390 31.490 1.00 86.06 86 GLU A C 1
ATOM 729 O O . GLU A 1 86 ? -21.488 -6.667 32.482 1.00 86.06 86 GLU A O 1
ATOM 734 N N . LEU A 1 87 ? -19.867 -5.442 31.526 1.00 82.31 87 LEU A N 1
ATOM 735 C CA . LEU A 1 87 ? -19.522 -4.676 32.732 1.00 82.31 87 LEU A CA 1
ATOM 736 C C . LEU A 1 87 ? -20.661 -3.752 33.181 1.00 82.31 87 LEU A C 1
ATOM 738 O O . LEU A 1 87 ? -20.910 -3.601 34.376 1.00 82.31 87 LEU A O 1
ATOM 742 N N . CYS A 1 88 ? -21.367 -3.143 32.227 1.00 78.94 88 CYS A N 1
ATOM 743 C CA . CYS A 1 88 ? -22.542 -2.315 32.483 1.00 78.94 88 CYS A CA 1
ATOM 744 C C . CYS A 1 88 ? -23.811 -3.140 32.730 1.00 78.94 88 CYS A C 1
ATOM 746 O O . CYS A 1 88 ? -24.848 -2.561 33.063 1.00 78.94 88 CYS A O 1
ATOM 748 N N . SER A 1 89 ? -23.766 -4.465 32.569 1.00 83.94 89 SER A N 1
ATOM 749 C CA . SER A 1 89 ? -24.920 -5.307 32.852 1.00 83.94 89 SER A CA 1
ATOM 750 C C . SER A 1 89 ? -25.302 -5.182 34.326 1.00 83.94 89 SER A C 1
ATOM 752 O O . SER A 1 89 ? -24.461 -5.209 35.230 1.00 83.94 89 SER A O 1
ATOM 754 N N . PHE A 1 90 ? -26.604 -5.060 34.582 1.00 74.81 90 PHE A N 1
ATOM 755 C CA . PHE A 1 90 ? -27.124 -4.881 35.936 1.00 74.81 90 PHE A CA 1
ATOM 756 C C . PHE A 1 90 ? -26.675 -6.010 36.877 1.00 74.81 90 PHE A C 1
ATOM 758 O O . PHE A 1 90 ? -26.352 -5.764 38.036 1.00 74.81 90 PHE A O 1
ATOM 765 N N . SER A 1 91 ? -26.576 -7.239 36.362 1.00 77.44 91 SER A N 1
ATOM 766 C CA . SER A 1 91 ? -26.062 -8.397 37.102 1.00 77.44 91 SER A CA 1
ATOM 767 C C . SER A 1 91 ? -24.620 -8.195 37.584 1.00 77.44 91 SER A C 1
ATOM 769 O O . SER A 1 91 ? -24.328 -8.435 38.757 1.00 77.44 91 SER A O 1
ATOM 771 N N . HIS A 1 92 ? -23.727 -7.702 36.718 1.00 78.94 92 HIS A N 1
ATOM 772 C CA . HIS A 1 92 ? -22.324 -7.483 37.067 1.00 78.94 92 HIS A CA 1
ATOM 773 C C . HIS A 1 92 ? -22.164 -6.380 38.122 1.00 78.94 92 HIS A C 1
ATOM 775 O O . HIS A 1 92 ? -21.485 -6.574 39.131 1.00 78.94 92 HIS A O 1
ATOM 781 N N . VAL A 1 93 ? -22.870 -5.260 37.944 1.00 79.75 93 VAL A N 1
ATOM 782 C CA . VAL A 1 93 ? -22.871 -4.143 38.902 1.00 79.75 93 VAL A CA 1
ATOM 783 C C . VAL A 1 93 ? -23.418 -4.584 40.262 1.00 79.75 93 VAL A C 1
ATOM 785 O O . VAL A 1 93 ? -22.799 -4.326 41.292 1.00 79.75 93 VAL A O 1
ATOM 788 N N . THR A 1 94 ? -24.539 -5.308 40.285 1.00 77.44 94 THR A N 1
ATOM 789 C CA . THR A 1 94 ? -25.172 -5.761 41.537 1.00 77.44 94 THR A CA 1
ATOM 790 C C . THR A 1 94 ? -24.303 -6.781 42.274 1.00 77.44 94 THR A C 1
ATOM 792 O O . THR A 1 94 ? -24.221 -6.753 43.503 1.00 77.44 94 THR A O 1
ATOM 795 N N . LYS A 1 95 ? -23.610 -7.662 41.538 1.00 82.31 95 LYS A N 1
ATOM 796 C CA . LYS A 1 95 ? -22.621 -8.584 42.108 1.00 82.31 95 LYS A CA 1
ATOM 797 C C . LYS A 1 95 ? -21.485 -7.815 42.785 1.00 82.31 95 LYS A C 1
ATOM 799 O O . LYS A 1 95 ? -21.169 -8.115 43.933 1.00 82.31 95 LYS A O 1
ATOM 804 N N . ARG A 1 96 ? -20.933 -6.789 42.128 1.00 79.25 96 ARG A N 1
ATOM 805 C CA . ARG A 1 96 ? -19.833 -5.994 42.693 1.00 79.25 96 ARG A CA 1
ATOM 806 C C . ARG A 1 96 ? -20.253 -5.162 43.904 1.00 79.25 96 ARG A C 1
ATOM 808 O O . ARG A 1 96 ? -19.512 -5.098 44.876 1.00 79.25 96 ARG A O 1
ATOM 815 N N . ILE A 1 97 ? -21.465 -4.602 43.891 1.00 78.62 97 ILE A N 1
ATOM 816 C CA . ILE A 1 97 ? -22.043 -3.901 45.051 1.00 78.62 97 ILE A CA 1
ATOM 817 C C . ILE A 1 97 ? -22.109 -4.825 46.275 1.00 78.62 97 ILE A C 1
ATOM 819 O O . ILE A 1 97 ? -21.775 -4.403 47.381 1.00 78.62 97 ILE A O 1
ATOM 823 N N . ARG A 1 98 ? -22.506 -6.090 46.072 1.00 79.69 98 ARG A N 1
ATOM 824 C CA . ARG A 1 98 ? -22.572 -7.099 47.138 1.00 79.69 98 ARG A CA 1
ATOM 825 C C . ARG A 1 98 ? -21.186 -7.505 47.650 1.00 79.69 98 ARG A C 1
ATOM 827 O O . ARG A 1 98 ? -21.033 -7.675 48.851 1.00 79.69 98 ARG A O 1
ATOM 834 N N . GLU A 1 99 ? -20.207 -7.675 46.761 1.00 84.25 99 GLU A N 1
ATOM 835 C CA . GLU A 1 99 ? -18.826 -8.039 47.131 1.00 84.25 99 GLU A CA 1
ATOM 836 C C . GLU A 1 99 ? -18.151 -6.963 47.992 1.00 84.25 99 GLU A C 1
ATOM 838 O O . GLU A 1 99 ? -17.484 -7.285 48.969 1.00 84.25 99 GLU A O 1
ATOM 843 N N . GLU A 1 100 ? -18.357 -5.691 47.658 1.00 81.69 100 GLU A N 1
ATOM 844 C CA . GLU A 1 100 ? -17.682 -4.560 48.307 1.00 81.69 100 GLU A CA 1
ATOM 845 C C . GLU A 1 100 ? -18.477 -3.988 49.503 1.00 81.69 100 GLU A C 1
ATOM 847 O O . GLU A 1 100 ? -18.091 -2.967 50.068 1.00 81.69 100 GLU A O 1
ATOM 852 N N . ASN A 1 101 ? -19.604 -4.610 49.891 1.00 74.69 101 ASN A N 1
ATOM 853 C CA . ASN A 1 101 ? -20.495 -4.155 50.974 1.00 74.69 101 ASN A CA 1
ATOM 854 C C . ASN A 1 101 ? -20.829 -2.652 50.916 1.00 74.69 101 ASN A C 1
ATOM 856 O O . ASN A 1 101 ? -21.025 -1.991 51.941 1.00 74.69 101 ASN A O 1
ATOM 860 N N . LEU A 1 102 ? -20.929 -2.097 49.707 1.00 68.88 102 LEU A N 1
ATOM 861 C CA . LEU A 1 102 ? -21.427 -0.741 49.539 1.00 68.88 102 LEU A CA 1
ATOM 862 C C . LEU A 1 102 ? -22.885 -0.779 49.995 1.00 68.88 102 LEU A C 1
ATOM 864 O O . LEU A 1 102 ? -23.697 -1.449 49.361 1.00 68.88 102 LEU A O 1
ATOM 868 N N . GLY A 1 103 ? -23.218 -0.108 51.101 1.00 67.75 103 GLY A N 1
ATOM 869 C CA . GLY A 1 103 ? -24.561 -0.032 51.700 1.00 67.75 103 GLY A CA 1
ATOM 870 C C . GLY A 1 103 ? -25.602 0.690 50.831 1.00 67.75 103 GLY A C 1
ATOM 871 O O . GLY A 1 103 ? -26.393 1.493 51.321 1.00 67.75 103 GLY A O 1
ATOM 872 N N . LEU A 1 104 ? -25.580 0.444 49.525 1.00 66.56 104 LEU A N 1
ATOM 873 C CA . LEU A 1 104 ? -26.503 0.929 48.521 1.00 66.56 104 LEU A CA 1
ATOM 874 C C . LEU A 1 104 ? -27.816 0.158 48.674 1.00 66.56 104 LEU A C 1
ATOM 876 O O . LEU A 1 104 ? -27.921 -1.023 48.340 1.00 66.56 104 LEU A O 1
ATOM 880 N N . ARG A 1 105 ? -28.836 0.841 49.201 1.00 63.72 105 ARG A N 1
ATOM 881 C CA . ARG A 1 105 ? -30.221 0.355 49.190 1.00 63.72 105 ARG A CA 1
ATOM 882 C C . ARG A 1 105 ? -30.690 0.232 47.738 1.00 63.72 105 ARG A C 1
ATOM 884 O O . ARG A 1 105 ? -30.330 1.064 46.906 1.00 63.72 105 ARG A O 1
ATOM 891 N N . TYR A 1 106 ? -31.523 -0.767 47.436 1.00 64.00 106 TYR A N 1
ATOM 892 C CA . TYR A 1 106 ? -32.216 -0.816 46.146 1.00 64.00 106 TYR A CA 1
ATOM 893 C C . TYR A 1 106 ? -32.950 0.509 45.913 1.00 64.00 106 TYR A C 1
ATOM 895 O O . TYR A 1 106 ? -33.629 1.004 46.818 1.00 64.00 106 TYR A O 1
ATOM 903 N N . ALA A 1 107 ? -32.780 1.078 44.717 1.00 64.38 107 ALA A N 1
ATOM 904 C CA . ALA A 1 107 ? -33.456 2.307 44.331 1.00 64.38 107 ALA A CA 1
ATOM 905 C C . ALA A 1 107 ? -34.971 2.116 44.467 1.00 64.38 107 ALA A C 1
ATOM 907 O O . ALA A 1 107 ? -35.524 1.105 44.025 1.00 64.38 107 ALA A O 1
ATOM 908 N N . GLU A 1 108 ? -35.635 3.078 45.100 1.00 67.38 108 GLU A N 1
ATOM 909 C CA . GLU A 1 108 ? -37.086 3.054 45.227 1.00 67.38 108 GLU A CA 1
ATOM 910 C C . GLU A 1 108 ? -37.709 3.128 43.819 1.00 67.38 108 GLU A C 1
ATOM 912 O O . GLU A 1 108 ? -37.199 3.875 42.978 1.00 67.38 108 GLU A O 1
ATOM 917 N N . PRO A 1 109 ? -38.799 2.399 43.510 1.00 65.31 109 PRO A N 1
ATOM 918 C CA . PRO A 1 109 ? -39.397 2.414 42.170 1.00 65.31 109 PRO A CA 1
ATOM 919 C C . PRO A 1 109 ? -39.758 3.820 41.659 1.00 65.31 109 PRO A C 1
ATOM 921 O O . PRO A 1 109 ? -39.746 4.060 40.454 1.00 65.31 109 PRO A O 1
ATOM 924 N N . SER A 1 110 ? -40.022 4.759 42.572 1.00 70.50 110 SER A N 1
ATOM 925 C CA . SER A 1 110 ? -40.276 6.181 42.305 1.00 70.50 110 SER A CA 1
ATOM 926 C C . SER A 1 110 ? -39.042 6.953 41.800 1.00 70.50 110 SER A C 1
ATOM 928 O O . SER A 1 110 ? -39.182 7.967 41.117 1.00 70.50 110 SER A O 1
ATOM 930 N N . GLN A 1 111 ? -37.830 6.468 42.086 1.00 67.81 111 GLN A N 1
ATOM 931 C CA . GLN A 1 111 ? -36.552 7.066 41.680 1.00 67.81 111 GLN A CA 1
ATOM 932 C C . GLN A 1 111 ? -36.071 6.571 40.306 1.00 67.81 111 GLN A C 1
ATOM 934 O O . GLN A 1 111 ? -35.178 7.171 39.703 1.00 67.81 111 GLN A O 1
ATOM 939 N N . ILE A 1 112 ? -36.663 5.495 39.778 1.00 66.75 112 ILE A N 1
ATOM 940 C CA . ILE A 1 112 ? -36.273 4.897 38.498 1.00 66.75 112 ILE A CA 1
ATOM 941 C C . ILE A 1 112 ? -36.942 5.670 37.353 1.00 66.75 112 ILE A C 1
ATOM 943 O O . ILE A 1 112 ? -38.071 5.386 36.951 1.00 66.75 112 ILE A O 1
ATOM 947 N N . ARG A 1 113 ? -36.237 6.648 36.775 1.00 70.19 113 ARG A N 1
ATOM 948 C CA . ARG A 1 113 ? -36.665 7.290 35.522 1.00 70.19 113 ARG A CA 1
ATOM 949 C C . ARG A 1 113 ? -36.200 6.461 34.328 1.00 70.19 113 ARG A C 1
ATOM 951 O O . ARG A 1 113 ? -35.003 6.317 34.097 1.00 70.19 113 ARG A O 1
ATOM 958 N N . LYS A 1 114 ? -37.148 5.950 33.537 1.00 70.00 114 LYS A N 1
ATOM 959 C CA . LYS A 1 114 ? -36.852 5.333 32.236 1.00 70.00 114 LYS A CA 1
ATOM 960 C C . LYS A 1 114 ? -36.351 6.425 31.293 1.00 70.00 114 LYS A C 1
ATOM 962 O O . LYS A 1 114 ? -37.125 7.280 30.870 1.00 70.00 114 LYS A O 1
ATOM 967 N N . THR A 1 115 ? -35.062 6.426 30.982 1.00 72.38 115 THR A N 1
ATOM 968 C CA . THR A 1 115 ? -34.520 7.296 29.941 1.00 72.38 115 THR A CA 1
ATOM 969 C C . THR A 1 115 ? -34.854 6.681 28.585 1.00 72.38 115 THR A C 1
ATOM 971 O O . THR A 1 115 ? -34.491 5.544 28.291 1.00 72.38 115 THR A O 1
ATOM 974 N N . ALA A 1 116 ? -35.604 7.410 27.757 1.00 71.50 116 ALA A N 1
ATOM 975 C CA . ALA A 1 116 ? -35.790 7.021 26.368 1.00 71.50 116 ALA A CA 1
ATOM 976 C C . ALA A 1 116 ? -34.430 7.102 25.664 1.00 71.50 116 ALA A C 1
ATOM 978 O O . ALA A 1 116 ? -33.707 8.091 25.811 1.00 71.50 116 ALA A O 1
ATOM 979 N N . LEU A 1 117 ? -34.075 6.062 24.911 1.00 64.56 117 LEU A N 1
ATOM 980 C CA . LEU A 1 117 ? -32.887 6.082 24.068 1.00 64.56 117 LEU A CA 1
ATOM 981 C C . LEU A 1 117 ? -33.094 7.153 22.992 1.00 64.56 117 LEU A C 1
ATOM 983 O O . LEU A 1 117 ? -33.786 6.931 22.000 1.00 64.56 117 LEU A O 1
ATOM 987 N N . VAL A 1 118 ? -32.514 8.335 23.198 1.00 68.75 118 VAL A N 1
ATOM 988 C CA . VAL A 1 118 ? -32.435 9.359 22.157 1.00 68.75 118 VAL A CA 1
ATOM 989 C C . VAL A 1 118 ? -31.510 8.807 21.080 1.00 68.75 118 VAL A C 1
ATOM 991 O O . VAL A 1 118 ? -30.289 8.773 21.251 1.00 68.75 118 VAL A O 1
ATOM 994 N N . ARG A 1 119 ? -32.092 8.338 19.972 1.00 56.25 119 ARG A N 1
ATOM 995 C CA . ARG A 1 119 ? -31.349 7.956 18.770 1.00 56.25 119 ARG A CA 1
ATOM 996 C C . ARG A 1 119 ? -30.690 9.219 18.219 1.00 56.25 119 ARG A C 1
ATOM 998 O O . ARG A 1 119 ? -31.313 9.978 17.486 1.00 56.25 119 ARG A O 1
ATOM 1005 N N . ARG A 1 120 ? -29.438 9.484 18.602 1.00 60.06 120 ARG A N 1
ATOM 1006 C CA . ARG A 1 120 ? -28.615 10.464 17.885 1.00 60.06 120 ARG A CA 1
ATOM 1007 C C . ARG A 1 120 ? -28.393 9.906 16.485 1.00 60.06 120 ARG A C 1
ATOM 1009 O O . ARG A 1 120 ? -27.642 8.947 16.333 1.00 60.06 120 ARG A O 1
ATOM 1016 N N . ASN A 1 121 ? -29.047 10.493 15.485 1.00 55.09 121 ASN A N 1
ATOM 1017 C CA . ASN A 1 121 ? -28.605 10.363 14.103 1.00 55.09 121 ASN A CA 1
ATOM 1018 C C . ASN A 1 121 ? -27.224 11.014 14.025 1.00 55.09 121 ASN A C 1
ATOM 1020 O O . ASN A 1 121 ? -27.100 12.237 14.014 1.00 55.09 121 ASN A O 1
ATOM 1024 N N . ILE A 1 122 ? -26.183 10.187 14.025 1.00 60.97 122 ILE A N 1
ATOM 1025 C CA . ILE A 1 122 ? -24.841 10.589 13.612 1.00 60.97 122 ILE A CA 1
ATOM 1026 C C . ILE A 1 122 ? -24.813 10.459 12.084 1.00 60.97 122 ILE A C 1
ATOM 1028 O O . ILE A 1 122 ? -24.014 9.723 11.523 1.00 60.97 122 ILE A O 1
ATOM 1032 N N . ASP A 1 123 ? -25.746 11.134 11.415 1.00 55.03 123 ASP A N 1
ATOM 1033 C CA . ASP A 1 123 ? -25.750 11.235 9.965 1.00 55.03 123 ASP A CA 1
ATOM 1034 C C . ASP A 1 123 ? -25.047 12.545 9.607 1.00 55.03 123 ASP A C 1
ATOM 1036 O O . ASP A 1 123 ? -25.495 13.634 9.962 1.00 55.03 123 ASP A O 1
ATOM 1040 N N . ASN A 1 124 ? -23.931 12.418 8.892 1.00 51.81 124 ASN A N 1
ATOM 1041 C CA . ASN A 1 124 ? -23.309 13.468 8.091 1.00 51.81 124 ASN A CA 1
ATOM 1042 C C . ASN A 1 124 ? -22.841 14.743 8.813 1.00 51.81 124 ASN A C 1
ATOM 1044 O O . ASN A 1 124 ? -23.435 15.816 8.719 1.00 51.81 124 ASN A O 1
ATOM 1048 N N . LYS A 1 125 ? -21.639 14.679 9.392 1.00 44.56 125 LYS A N 1
ATOM 1049 C CA . LYS A 1 125 ? -20.813 15.882 9.568 1.00 44.56 125 LYS A CA 1
ATOM 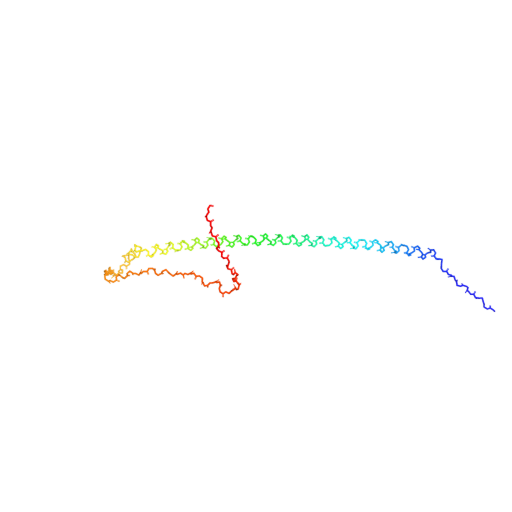1050 C C . LYS A 1 125 ? -19.352 15.669 9.170 1.00 44.56 125 LYS A C 1
ATOM 1052 O O . LYS A 1 125 ? -18.480 16.150 9.871 1.00 44.56 125 LYS A O 1
ATOM 1057 N N . GLN A 1 126 ? -19.084 14.960 8.065 1.00 49.56 126 GLN A N 1
ATOM 1058 C CA . GLN A 1 126 ? -17.744 14.882 7.444 1.00 49.56 126 GLN A CA 1
ATOM 1059 C C . GLN A 1 126 ? -17.756 14.824 5.896 1.00 49.56 126 GLN A C 1
ATOM 1061 O O . GLN A 1 126 ? -16.886 14.212 5.294 1.00 49.56 126 GLN A O 1
ATOM 1066 N N . VAL A 1 127 ? -18.701 15.497 5.220 1.00 48.19 127 VAL A N 1
ATOM 1067 C CA . VAL A 1 127 ? -18.611 15.740 3.753 1.00 48.19 127 VAL A CA 1
ATOM 1068 C C . VAL A 1 127 ? -18.902 17.210 3.394 1.00 48.19 127 VAL A C 1
ATOM 1070 O O . VAL A 1 127 ? -19.370 17.532 2.311 1.00 48.19 127 VAL A O 1
ATOM 1073 N N . ALA A 1 128 ? -18.628 18.146 4.309 1.00 46.25 128 ALA A N 1
ATOM 1074 C CA . ALA A 1 128 ? -18.763 19.589 4.067 1.00 46.25 128 ALA A CA 1
ATOM 1075 C C . ALA A 1 128 ? -17.403 20.283 3.851 1.00 46.25 128 ALA A C 1
ATOM 1077 O O . ALA A 1 128 ? -17.187 21.403 4.304 1.00 46.25 128 ALA A O 1
ATOM 1078 N N . SER A 1 129 ? -16.486 19.619 3.145 1.00 48.09 129 SER A N 1
ATOM 1079 C CA . SER A 1 129 ? -15.335 20.262 2.498 1.00 48.09 129 SER A CA 1
ATOM 1080 C C . SER A 1 129 ? -15.017 19.528 1.193 1.00 48.09 129 SER A C 1
ATOM 1082 O O . SER A 1 129 ? -14.114 18.698 1.132 1.00 48.09 129 SER A O 1
ATOM 1084 N N . GLY A 1 130 ? -15.819 19.793 0.161 1.00 43.50 130 GLY A N 1
ATOM 1085 C CA . GLY A 1 130 ? -15.622 19.241 -1.180 1.00 43.50 130 GLY A CA 1
ATOM 1086 C C . GLY A 1 130 ? -16.897 19.261 -2.023 1.00 43.50 130 GLY A C 1
ATOM 1087 O O . GLY A 1 130 ? -17.623 18.279 -2.076 1.00 43.50 130 GLY A O 1
ATOM 1088 N N . THR A 1 131 ? -17.175 20.408 -2.641 1.00 45.38 131 THR A N 1
ATOM 1089 C CA . THR A 1 131 ? -17.817 20.601 -3.965 1.00 45.38 131 THR A CA 1
ATOM 1090 C C . THR A 1 131 ? -17.937 19.298 -4.798 1.00 45.38 131 THR A C 1
ATOM 1092 O O . THR A 1 131 ? -16.933 18.620 -4.964 1.00 45.38 131 THR A O 1
ATOM 1095 N N . VAL A 1 132 ? -19.052 18.851 -5.407 1.00 51.47 132 VAL A N 1
ATOM 1096 C CA . VAL A 1 132 ? -20.208 19.476 -6.101 1.00 51.47 132 VAL A CA 1
ATOM 1097 C C . VAL A 1 132 ? -21.352 18.432 -6.207 1.00 51.47 132 VAL A C 1
ATOM 1099 O O . VAL A 1 132 ? -21.054 17.295 -6.572 1.00 51.47 132 VAL A O 1
ATOM 1102 N N . PRO A 1 133 ? -22.650 18.769 -6.038 1.00 42.50 133 PRO A N 1
ATOM 1103 C CA . PRO A 1 133 ? -23.748 17.915 -6.500 1.00 42.50 133 PRO A CA 1
ATOM 1104 C C . PRO A 1 133 ? -24.225 18.330 -7.906 1.00 42.50 133 PRO A C 1
ATOM 1106 O O . PRO A 1 133 ? -24.661 19.462 -8.114 1.00 42.50 133 PRO A O 1
ATOM 1109 N N . LYS A 1 134 ? -24.170 17.410 -8.881 1.00 47.78 134 LYS A N 1
ATOM 1110 C CA . LYS A 1 134 ? -24.936 17.518 -10.135 1.00 47.78 134 LYS A CA 1
ATOM 1111 C C . LYS A 1 134 ? -26.274 16.798 -9.964 1.00 47.78 134 LYS A C 1
ATOM 1113 O O . LYS A 1 134 ? -26.332 15.578 -9.985 1.00 47.78 134 LYS A O 1
ATOM 1118 N N . THR A 1 135 ? -27.291 17.624 -9.754 1.00 43.00 135 THR A N 1
ATOM 1119 C CA . THR A 1 135 ? -28.675 17.564 -10.241 1.00 43.00 135 THR A CA 1
ATOM 1120 C C . THR A 1 135 ? -29.248 16.199 -10.641 1.00 43.00 135 THR A C 1
ATOM 1122 O O . THR A 1 135 ? -28.926 15.654 -11.695 1.00 43.00 135 THR A O 1
ATOM 1125 N N . ASP A 1 136 ? -30.219 15.748 -9.845 1.00 43.56 136 ASP A N 1
ATOM 1126 C CA . ASP A 1 136 ? -31.211 14.737 -10.203 1.00 43.56 136 ASP A CA 1
ATOM 1127 C C . ASP A 1 136 ? -32.018 15.142 -11.446 1.00 43.56 136 ASP A C 1
ATOM 1129 O O . ASP A 1 136 ? -32.482 16.276 -11.582 1.00 43.56 136 ASP A O 1
ATOM 1133 N N . SER A 1 137 ? -32.289 14.178 -12.322 1.00 44.38 137 SER A N 1
ATOM 1134 C CA . SER A 1 137 ? -33.414 14.242 -13.256 1.00 44.38 137 SER A CA 1
ATOM 1135 C C . SER A 1 137 ? -34.200 12.938 -13.195 1.00 44.38 137 SER A C 1
ATOM 1137 O O . SER A 1 137 ? -33.848 11.936 -13.800 1.00 44.38 137 SER A O 1
ATOM 1139 N N . GLN A 1 138 ? -35.247 13.010 -12.374 1.00 47.31 138 GLN A N 1
ATOM 1140 C CA . GLN A 1 138 ? -36.620 12.569 -12.630 1.00 47.31 138 GLN A CA 1
ATOM 1141 C C . GLN A 1 138 ? -36.880 11.141 -13.153 1.00 47.31 138 GLN A C 1
ATOM 1143 O O . GLN A 1 138 ? -36.674 10.811 -14.313 1.00 47.31 138 GLN A O 1
ATOM 1148 N N . LYS A 1 139 ? -37.513 10.358 -12.264 1.00 46.38 139 LYS A N 1
ATOM 1149 C CA . LYS A 1 139 ? -38.790 9.639 -12.456 1.00 46.38 139 LYS A CA 1
ATOM 1150 C C . LYS A 1 139 ? -39.232 9.386 -13.908 1.00 46.38 139 LYS A C 1
ATOM 1152 O O . LYS A 1 139 ? -39.709 10.309 -14.550 1.00 46.38 139 LYS A O 1
ATOM 1157 N N . THR A 1 140 ? -39.380 8.106 -14.258 1.00 46.38 140 THR A N 1
ATOM 1158 C CA . THR A 1 140 ? -40.724 7.529 -14.476 1.00 46.38 140 THR A CA 1
ATOM 1159 C C . THR A 1 140 ? -40.681 6.006 -14.394 1.00 46.38 140 THR A C 1
ATOM 1161 O O . THR A 1 140 ? -40.033 5.343 -15.195 1.00 46.38 140 THR A O 1
ATOM 1164 N N . ALA A 1 141 ? -41.406 5.466 -13.417 1.00 47.19 141 ALA A N 1
ATOM 1165 C CA . ALA A 1 141 ? -41.922 4.111 -13.464 1.00 47.19 141 ALA A CA 1
ATOM 1166 C C . ALA A 1 141 ? -43.177 4.116 -14.349 1.00 47.19 141 ALA A C 1
ATOM 1168 O O . ALA A 1 141 ? -44.043 4.971 -14.165 1.00 47.19 141 ALA A O 1
ATOM 1169 N N . ALA A 1 142 ? -43.301 3.150 -15.253 1.00 47.28 142 ALA A N 1
ATOM 1170 C CA . ALA A 1 142 ? -44.592 2.702 -15.752 1.00 47.28 142 ALA A CA 1
ATOM 1171 C C . ALA A 1 142 ? -44.517 1.192 -15.977 1.00 47.28 142 ALA A C 1
ATOM 1173 O O . ALA A 1 142 ? -43.906 0.698 -16.918 1.00 47.28 142 ALA A O 1
ATOM 1174 N N . VAL A 1 143 ? -45.124 0.494 -15.026 1.00 46.91 143 VAL A N 1
ATOM 1175 C CA . VAL A 1 143 ? -45.592 -0.881 -15.117 1.00 46.91 143 VAL A CA 1
ATOM 1176 C C . VAL A 1 143 ? -46.626 -0.962 -16.240 1.00 46.91 143 VAL A C 1
ATOM 1178 O O . VAL A 1 143 ? -47.638 -0.257 -16.184 1.00 46.91 143 VAL A O 1
ATOM 1181 N N . ARG A 1 144 ? -46.401 -1.847 -17.210 1.00 47.38 144 ARG A N 1
ATOM 1182 C CA . ARG A 1 144 ? -47.433 -2.727 -17.764 1.00 47.38 144 ARG A CA 1
ATOM 1183 C C . ARG A 1 144 ? -46.799 -3.906 -18.481 1.00 47.38 144 ARG A C 1
ATOM 1185 O O . ARG A 1 144 ? -45.829 -3.667 -19.228 1.00 47.38 144 ARG A O 1
#

Sequence (144 aa):
MPKRISSIKPRESNLKGKKQEENTKKWYTSFFARLIFMAILICVAVNIRIYYNQRAELLNREIANVEYQIHELDREIENLKKRKEELCSFSHVTKRIREENLGLRYAEPSQIRKTALVRRNIDNKQVASGTVPKTDSQKTAAVR

Radius of gyration: 44.97 Å; chains: 1; bounding box: 112×46×118 Å

Secondary structure (DSSP, 8-state):
-PPP-------HHHHHHHHHHHHHHHHHHHHHHHHHHHHHHHHHHHHHHHHHHHHHHHHHHHHHHHHHHHHHHHHHHHHHHHHHHHHTSHHHHHHHHHHTT---PPPPGGG-------------SS--SS--------------

Foldseek 3Di:
DDDDDDDDDPDCVVVVVVVVVVVVVVVVVVVVVVVVVVVVVVVVVVVVVVVVVVVVVVVVVVVVVVVVVVVVVVVVVVVVVVVVCVCPPPVNVVVVCVVVVVVDDPDDPVRDDDDDPPPPPPPDDPPPPDDDDDDDDDDDDDDD

pLDDT: mean 75.74, std 17.88, range [42.5, 96.62]